Protein AF-A0A435G6A2-F1 (afdb_monomer_lite)

Sequence (123 aa):
YAEHQWSEHPEGRTVIVERSPLSFLFLNNNLHFIHHKSPTIAWYRLPKLFRERREEWLRMNNGYAYPNYFAMLKAHAFKAKEPVVHPVLRRTPEPGRAFKPRVRARNVSGLGTAPVPAEPPKE

Radius of gyration: 24.65 Å; chains: 1; bounding box: 55×27×73 Å

pLDDT: mean 73.75, std 16.68, range [42.19, 94.94]

Secondary structure (DSSP, 8-state):
-TTB---SSGGGGB-EEEE-GGGTTTTTGGGHHHHHH-TTS-GGGHHHHHHHTHHHHHHHTTT-EEEEHHHHHHHHSSS-SS----TTT-SS---------EEEEEETTEEEEEEPPSSPPP-

Structure (mmCIF, N/CA/C/O backbone):
data_AF-A0A435G6A2-F1
#
_entry.id   AF-A0A435G6A2-F1
#
loop_
_atom_site.group_PDB
_atom_site.id
_atom_site.type_symbol
_atom_site.label_atom_id
_atom_site.label_alt_id
_atom_site.label_comp_id
_atom_site.label_asym_id
_atom_site.label_entity_id
_atom_site.label_seq_id
_atom_site.pdbx_PDB_ins_code
_atom_site.Cartn_x
_atom_site.Cartn_y
_atom_site.Cartn_z
_atom_site.occupancy
_atom_site.B_iso_or_equiv
_atom_site.auth_seq_id
_atom_site.auth_comp_id
_atom_site.auth_asym_id
_atom_site.auth_atom_id
_atom_site.pdbx_PDB_model_num
ATOM 1 N N . TYR A 1 1 ? -2.697 2.952 -9.877 1.00 55.12 1 TYR A N 1
ATOM 2 C CA . TYR A 1 1 ? -1.482 2.567 -10.626 1.00 55.12 1 TYR A CA 1
ATOM 3 C C . TYR A 1 1 ? -0.403 2.013 -9.702 1.00 55.12 1 TYR A C 1
ATOM 5 O O . TYR A 1 1 ? -0.115 0.836 -9.798 1.00 55.12 1 TYR A O 1
ATOM 13 N N . ALA A 1 2 ? 0.161 2.782 -8.762 1.0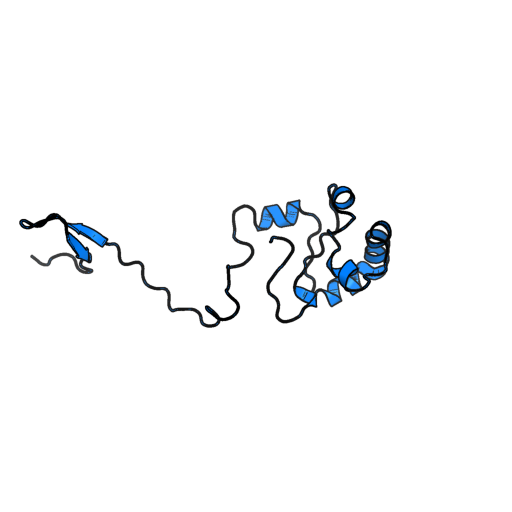0 67.19 2 ALA A N 1
ATOM 14 C CA . ALA A 1 2 ? 1.226 2.251 -7.900 1.00 67.19 2 ALA A CA 1
ATOM 15 C C . ALA A 1 2 ? 0.734 1.218 -6.866 1.00 67.19 2 ALA A C 1
ATOM 17 O O . ALA A 1 2 ? 1.439 0.264 -6.571 1.00 67.19 2 ALA A O 1
ATOM 18 N N . GLU A 1 3 ? -0.494 1.359 -6.369 1.00 70.50 3 GLU A N 1
ATOM 19 C CA . GLU A 1 3 ? -1.042 0.434 -5.367 1.00 70.50 3 GLU A CA 1
ATOM 20 C C . GLU A 1 3 ? -1.621 -0.852 -5.944 1.00 70.50 3 GLU A C 1
ATOM 22 O O . GLU A 1 3 ? -1.891 -1.781 -5.193 1.00 70.50 3 GLU A O 1
ATOM 27 N N . HIS A 1 4 ? -1.820 -0.903 -7.260 1.00 73.94 4 HIS A N 1
ATOM 28 C CA . HIS A 1 4 ? -2.438 -2.045 -7.914 1.00 73.94 4 HIS A CA 1
ATOM 29 C C . HIS A 1 4 ? -1.449 -2.728 -8.839 1.00 73.94 4 HIS A C 1
ATOM 31 O O . HIS A 1 4 ? -0.679 -2.037 -9.505 1.00 73.94 4 HIS A O 1
ATOM 37 N N . GLN A 1 5 ? -1.474 -4.055 -8.854 1.00 71.06 5 GLN A N 1
ATOM 38 C CA . GLN A 1 5 ? -0.756 -4.855 -9.830 1.00 71.06 5 GLN A CA 1
ATOM 39 C C . GLN A 1 5 ? -1.679 -5.833 -10.534 1.00 71.06 5 GLN A C 1
ATOM 41 O O . GLN A 1 5 ? -2.695 -6.265 -9.977 1.00 71.06 5 GLN A O 1
ATOM 46 N N . TRP A 1 6 ? -1.316 -6.208 -11.756 1.00 64.19 6 TRP A N 1
ATOM 47 C CA . TRP A 1 6 ? -1.946 -7.368 -12.368 1.00 64.19 6 TRP A CA 1
ATOM 48 C C . TRP A 1 6 ? -1.529 -8.632 -11.604 1.00 64.19 6 TRP A C 1
ATOM 50 O O . TRP A 1 6 ? -0.346 -8.915 -11.442 1.00 64.19 6 TRP A O 1
ATOM 60 N N . SER A 1 7 ? -2.511 -9.387 -11.118 1.00 64.62 7 SER A N 1
ATOM 61 C CA . SER A 1 7 ? -2.300 -10.691 -10.493 1.00 64.62 7 SER A CA 1
ATOM 62 C C . SER A 1 7 ? -3.461 -11.615 -10.840 1.00 64.62 7 SER A C 1
ATOM 64 O O . SER A 1 7 ? -4.628 -11.195 -10.839 1.00 64.62 7 SER A O 1
ATOM 66 N N . GLU A 1 8 ? -3.144 -12.875 -11.140 1.00 66.69 8 GLU A N 1
ATOM 67 C CA . GLU A 1 8 ? -4.138 -13.923 -11.386 1.00 66.69 8 GLU A CA 1
ATOM 68 C C . GLU A 1 8 ? -5.028 -14.113 -10.155 1.00 66.69 8 GLU A C 1
ATOM 70 O O . GLU A 1 8 ? -6.254 -14.188 -10.270 1.00 66.69 8 GLU A O 1
ATOM 75 N N . HIS A 1 9 ? -4.430 -14.040 -8.965 1.00 66.31 9 HIS A N 1
ATOM 76 C CA . HIS A 1 9 ? -5.153 -14.069 -7.704 1.00 66.31 9 HIS A CA 1
ATOM 77 C C . HIS A 1 9 ? -5.634 -12.664 -7.320 1.00 66.31 9 HIS A C 1
ATOM 79 O O . HIS A 1 9 ? -4.822 -11.739 -7.273 1.00 66.31 9 HIS A O 1
ATOM 85 N N . PRO A 1 10 ? -6.927 -12.482 -6.983 1.00 63.69 10 PRO A N 1
ATOM 86 C CA . PRO A 1 10 ? -7.462 -11.201 -6.516 1.00 63.69 10 PRO A CA 1
ATOM 87 C C . PRO A 1 10 ? -6.680 -10.617 -5.340 1.00 63.69 10 PRO A C 1
ATOM 89 O O . PRO A 1 10 ? -6.525 -9.405 -5.245 1.00 63.69 10 PRO A O 1
ATOM 92 N N . GLU A 1 11 ? -6.150 -11.498 -4.492 1.00 63.12 11 GLU A N 1
ATOM 93 C CA . GLU A 1 11 ? -5.462 -11.133 -3.262 1.00 63.12 11 GLU A CA 1
ATOM 94 C C . GLU A 1 11 ? -4.193 -10.325 -3.511 1.00 63.12 11 GLU A C 1
ATOM 96 O O . GLU A 1 11 ? -3.977 -9.310 -2.870 1.00 63.12 11 GLU A O 1
ATOM 101 N N . GLY A 1 12 ? -3.390 -10.721 -4.501 1.00 64.38 12 GLY A N 1
ATOM 102 C CA . GLY A 1 12 ? -2.111 -10.074 -4.785 1.00 64.38 12 GLY A CA 1
ATOM 103 C C . GLY A 1 12 ? -2.230 -8.785 -5.592 1.00 64.38 12 GLY A C 1
ATOM 104 O O . GLY A 1 12 ? -1.206 -8.233 -5.984 1.00 64.38 12 GLY A O 1
ATOM 105 N N . ARG A 1 13 ? -3.446 -8.318 -5.902 1.00 73.44 13 ARG A N 1
ATOM 106 C CA . ARG A 1 13 ? -3.659 -7.163 -6.788 1.00 73.44 13 ARG A CA 1
ATOM 107 C C . ARG A 1 13 ? -3.438 -5.832 -6.105 1.00 73.44 13 ARG A C 1
ATOM 109 O O . ARG A 1 13 ? -3.298 -4.848 -6.818 1.00 73.44 13 ARG A O 1
ATOM 116 N N . THR A 1 14 ? -3.400 -5.785 -4.778 1.00 80.62 14 THR A N 1
ATOM 117 C CA . THR A 1 14 ? -3.375 -4.528 -4.032 1.00 80.62 14 THR A CA 1
ATOM 118 C C . THR A 1 14 ? -2.262 -4.543 -2.998 1.00 80.62 14 THR A C 1
ATOM 120 O O . THR A 1 14 ? -2.157 -5.451 -2.179 1.00 80.62 14 THR A O 1
ATOM 123 N N . VAL A 1 15 ? -1.419 -3.518 -3.020 1.00 84.44 15 VAL A N 1
ATOM 124 C CA . VAL A 1 15 ? -0.330 -3.372 -2.058 1.00 84.44 15 VAL A CA 1
ATOM 125 C C . VAL A 1 15 ? -0.863 -2.881 -0.714 1.00 84.44 15 VAL A C 1
ATOM 127 O O . VAL A 1 15 ? -1.758 -2.039 -0.655 1.00 84.44 15 VAL A O 1
ATOM 130 N N . ILE A 1 16 ? -0.285 -3.375 0.377 1.00 85.56 16 ILE A N 1
ATOM 131 C CA . ILE A 1 16 ? -0.523 -2.828 1.716 1.00 85.56 16 ILE A CA 1
ATOM 132 C C . ILE A 1 16 ? 0.558 -1.786 2.000 1.00 85.56 16 ILE A C 1
ATOM 134 O O . ILE A 1 16 ? 1.742 -2.113 2.024 1.00 85.56 16 ILE A O 1
ATOM 138 N N . VAL A 1 17 ? 0.180 -0.534 2.252 1.00 87.44 17 VAL A N 1
ATOM 139 C CA . VAL A 1 17 ? 1.126 0.481 2.739 1.00 87.44 17 VAL A CA 1
ATOM 140 C C . VAL A 1 17 ? 0.865 0.719 4.219 1.00 87.44 17 VAL A C 1
ATOM 142 O O . VAL A 1 17 ? -0.195 1.207 4.591 1.00 87.44 17 VAL A O 1
ATOM 145 N N . GLU A 1 18 ? 1.813 0.372 5.088 1.00 86.44 18 GLU A N 1
ATOM 146 C CA . GLU A 1 18 ? 1.546 0.308 6.534 1.00 86.44 18 GLU A CA 1
ATOM 147 C C . GLU A 1 18 ? 1.375 1.683 7.189 1.00 86.44 18 GLU A C 1
ATOM 149 O O . GLU A 1 18 ? 0.534 1.853 8.074 1.00 86.44 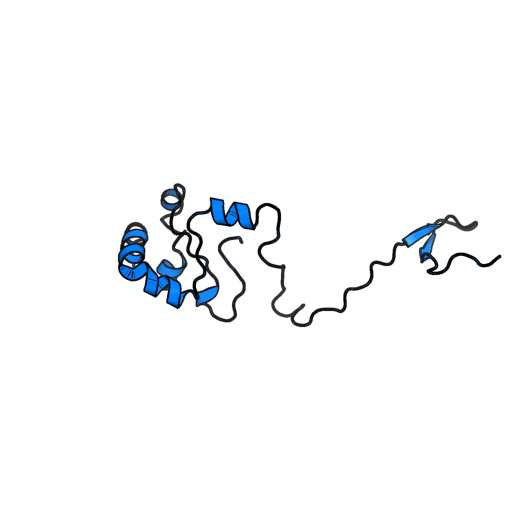18 GLU A O 1
ATOM 154 N N . ARG A 1 19 ? 2.186 2.668 6.785 1.00 85.44 19 ARG A N 1
ATOM 155 C CA . ARG A 1 19 ? 2.209 4.002 7.396 1.00 85.44 19 ARG A CA 1
ATOM 156 C C . ARG A 1 19 ? 2.225 5.091 6.333 1.00 85.44 19 ARG A C 1
ATOM 158 O O . ARG A 1 19 ? 3.107 5.125 5.476 1.00 85.44 19 ARG A O 1
ATOM 165 N N . SER A 1 20 ? 1.285 6.027 6.426 1.00 86.69 20 SER A N 1
ATOM 166 C CA . SER A 1 20 ? 1.305 7.247 5.625 1.00 86.69 20 SER A CA 1
ATOM 167 C C . SER A 1 20 ? 0.644 8.406 6.369 1.00 86.69 20 SER A C 1
ATOM 169 O O . SER A 1 20 ? -0.453 8.230 6.896 1.00 86.69 20 SER A O 1
ATOM 171 N N . PRO A 1 21 ? 1.241 9.610 6.374 1.00 84.38 21 PRO A N 1
ATOM 172 C CA . PRO A 1 21 ? 0.546 10.802 6.857 1.00 84.38 21 PRO A CA 1
ATOM 173 C C . PRO A 1 21 ? -0.692 11.124 6.003 1.00 84.38 21 PRO A C 1
ATOM 175 O O . PRO A 1 21 ? -1.655 11.699 6.497 1.00 84.38 21 PRO A O 1
ATOM 178 N N . LEU A 1 22 ? -0.706 10.692 4.736 1.00 85.31 22 LEU A N 1
ATOM 179 C CA . LEU A 1 22 ? -1.833 10.887 3.825 1.00 85.31 22 LEU A CA 1
ATOM 180 C C . LEU A 1 22 ? -2.978 9.897 4.074 1.00 85.31 22 LEU A C 1
ATOM 182 O O . LEU A 1 22 ? -4.069 10.104 3.554 1.00 85.31 22 LEU A O 1
ATOM 186 N N . SER A 1 23 ? -2.769 8.842 4.874 1.00 87.62 23 SER A N 1
ATOM 187 C CA . SER A 1 23 ? -3.779 7.809 5.136 1.00 87.62 23 SER A CA 1
ATOM 188 C C . SER A 1 23 ? -5.117 8.392 5.572 1.00 87.62 23 SER A C 1
ATOM 190 O O . SER A 1 23 ? -6.154 7.943 5.101 1.00 87.62 23 SER A O 1
ATOM 192 N N . PHE A 1 24 ? -5.110 9.420 6.421 1.00 87.56 24 PHE A N 1
ATOM 193 C CA . PHE A 1 24 ? -6.337 10.038 6.916 1.00 87.56 24 PHE A CA 1
ATOM 194 C C . PHE A 1 24 ? -7.154 10.721 5.807 1.00 87.56 24 PHE A C 1
ATOM 196 O O . PHE A 1 24 ? -8.367 10.537 5.747 1.00 87.56 24 PHE A O 1
ATOM 203 N N . LEU A 1 25 ? -6.489 11.438 4.892 1.00 90.19 25 LEU A N 1
ATOM 204 C CA . LEU A 1 25 ? -7.136 12.119 3.761 1.00 90.19 25 LEU A CA 1
ATOM 205 C C . LEU A 1 25 ? -7.817 11.136 2.805 1.00 90.19 25 LEU A C 1
ATOM 207 O O . LEU A 1 25 ? -8.807 11.472 2.164 1.00 90.19 25 LEU A O 1
ATOM 211 N N . PHE A 1 26 ? -7.294 9.914 2.741 1.00 88.75 26 PHE A N 1
ATOM 212 C CA . PHE A 1 26 ? -7.820 8.839 1.911 1.00 88.75 26 PHE A CA 1
ATOM 213 C C . PHE A 1 26 ? -8.530 7.766 2.735 1.00 88.75 26 PHE A C 1
ATOM 215 O O . PHE A 1 26 ? -8.576 6.623 2.306 1.00 88.75 26 PHE A O 1
ATOM 222 N N . LEU A 1 27 ? -9.059 8.087 3.921 1.00 90.94 27 LEU A N 1
ATOM 223 C CA . LEU A 1 27 ? -9.862 7.156 4.728 1.00 90.94 27 LEU A CA 1
ATOM 224 C C . LEU A 1 27 ? -9.170 5.792 4.951 1.00 90.94 27 LEU A C 1
ATOM 226 O O . LEU A 1 27 ? -9.766 4.730 4.829 1.00 90.94 27 LEU A O 1
ATOM 230 N N . ASN A 1 28 ? -7.873 5.805 5.245 1.00 91.88 28 ASN A N 1
ATOM 231 C CA . ASN A 1 28 ? -7.014 4.624 5.381 1.00 91.88 28 ASN A CA 1
ATOM 232 C C . ASN A 1 28 ? -7.022 3.667 4.172 1.00 91.88 28 ASN A C 1
ATOM 234 O O . ASN A 1 28 ? -6.779 2.467 4.327 1.00 91.88 28 ASN A O 1
ATOM 238 N N . ASN A 1 29 ? -7.232 4.181 2.956 1.00 89.19 29 ASN A N 1
ATOM 239 C CA . ASN A 1 29 ? -7.206 3.372 1.736 1.00 89.19 29 ASN A CA 1
ATOM 240 C C . ASN A 1 29 ? -5.820 2.774 1.432 1.00 89.19 29 ASN A C 1
ATOM 242 O O . ASN A 1 29 ? -5.702 1.849 0.648 1.00 89.19 29 ASN A O 1
ATOM 246 N N . ASN A 1 30 ? -4.761 3.192 2.128 1.00 90.12 30 ASN A N 1
ATOM 247 C CA . ASN A 1 30 ? -3.477 2.481 2.126 1.00 90.12 30 ASN A CA 1
ATOM 248 C C . ASN A 1 30 ? -3.576 1.014 2.609 1.00 90.12 30 ASN A C 1
ATOM 250 O O . ASN A 1 30 ? -2.652 0.232 2.394 1.00 90.12 30 ASN A O 1
ATOM 254 N N . LEU A 1 31 ? -4.682 0.647 3.268 1.00 91.56 31 LEU A N 1
ATOM 255 C CA . LEU A 1 31 ? -5.022 -0.709 3.702 1.00 91.56 31 LEU A CA 1
ATOM 256 C C . LEU A 1 31 ? -6.153 -1.316 2.851 1.00 91.56 31 LEU A C 1
ATOM 258 O O . LEU A 1 31 ? -6.937 -2.125 3.349 1.00 91.56 31 LEU A O 1
ATOM 262 N N . HIS A 1 32 ? -6.265 -0.926 1.579 1.00 89.38 32 HIS A N 1
ATOM 263 C CA . HIS A 1 32 ? -7.382 -1.295 0.703 1.00 89.38 32 HIS A CA 1
ATOM 264 C C . HIS A 1 32 ? -7.614 -2.810 0.590 1.00 89.38 32 HIS A C 1
ATOM 266 O O . HIS A 1 32 ? -8.758 -3.256 0.563 1.00 89.38 32 HIS A O 1
ATOM 272 N N . PHE A 1 33 ? -6.551 -3.617 0.642 1.00 88.81 33 PHE A N 1
ATOM 273 C CA . PHE A 1 33 ? -6.655 -5.078 0.722 1.00 88.81 33 PHE A CA 1
ATOM 274 C C . PHE A 1 33 ? -7.557 -5.552 1.881 1.00 88.81 33 PHE A C 1
ATOM 276 O O . PHE A 1 33 ? -8.443 -6.389 1.7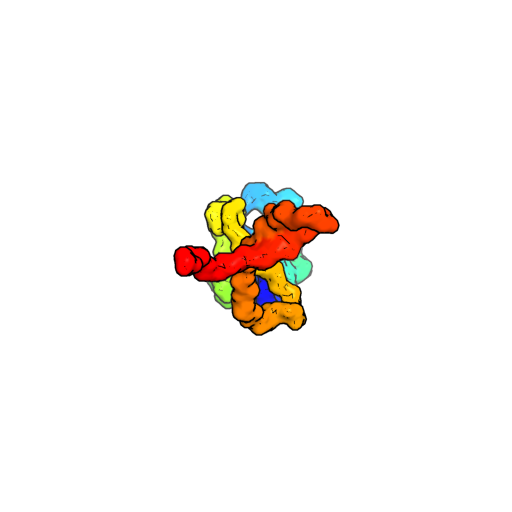07 1.00 88.81 33 PHE A O 1
ATOM 283 N N . ILE A 1 34 ? -7.379 -4.962 3.065 1.00 90.56 34 ILE A N 1
ATOM 284 C CA . ILE A 1 34 ? -8.154 -5.286 4.269 1.00 90.56 34 ILE A CA 1
ATOM 285 C C . ILE A 1 34 ? -9.600 -4.826 4.105 1.00 90.56 34 ILE A C 1
ATOM 287 O O . ILE A 1 34 ? -10.525 -5.531 4.501 1.00 90.56 34 ILE A O 1
ATOM 291 N N . HIS A 1 35 ? -9.802 -3.658 3.492 1.00 90.12 35 HIS A N 1
ATOM 292 C CA . HIS A 1 35 ? -11.139 -3.159 3.201 1.00 90.12 35 HIS A CA 1
ATOM 293 C C . HIS A 1 35 ? -11.897 -4.099 2.253 1.00 90.12 35 HIS A C 1
ATOM 295 O O . HIS A 1 35 ? -13.043 -4.432 2.528 1.00 90.12 35 HIS A O 1
ATOM 301 N N . HIS A 1 36 ? -11.254 -4.621 1.206 1.00 88.44 36 HIS A N 1
ATOM 302 C CA . HIS A 1 36 ? -11.869 -5.623 0.332 1.00 88.44 36 HIS A CA 1
ATOM 303 C C . HIS A 1 36 ? -12.236 -6.919 1.058 1.00 88.44 36 HIS A C 1
ATOM 305 O O . HIS A 1 36 ? -13.276 -7.512 0.775 1.00 88.44 36 HIS A O 1
ATOM 311 N N . LYS A 1 37 ? -11.410 -7.351 2.014 1.00 88.81 37 LYS A N 1
ATOM 312 C CA . LYS A 1 37 ? -11.686 -8.533 2.841 1.00 88.81 37 LYS A CA 1
ATOM 313 C C . LYS A 1 37 ? -12.766 -8.317 3.887 1.00 88.81 37 LYS A C 1
ATOM 315 O O . LYS A 1 37 ? -13.383 -9.274 4.347 1.00 88.81 37 LYS A O 1
ATOM 320 N N . SER A 1 38 ? -12.980 -7.080 4.302 1.00 89.75 38 SER A N 1
ATOM 321 C CA . SER A 1 38 ? -13.930 -6.731 5.350 1.00 89.75 38 SER A CA 1
ATOM 322 C C . SER A 1 38 ? -14.617 -5.405 5.015 1.00 89.75 38 SER A C 1
ATOM 324 O O . SER A 1 38 ? -14.377 -4.393 5.681 1.00 89.75 38 SER A O 1
ATOM 326 N N . PRO A 1 39 ? -15.495 -5.400 3.994 1.00 89.19 39 PRO A N 1
ATOM 327 C CA . PRO A 1 39 ? -16.075 -4.173 3.440 1.00 89.19 39 PRO A CA 1
ATOM 328 C C . PRO A 1 39 ? -16.994 -3.441 4.424 1.00 89.19 39 PRO A C 1
ATOM 330 O O . PRO A 1 39 ? -17.188 -2.235 4.316 1.00 89.19 39 PRO A O 1
ATOM 333 N N . THR A 1 40 ? -17.534 -4.151 5.415 1.00 92.50 40 THR A N 1
ATOM 334 C CA . THR A 1 40 ? -18.416 -3.597 6.452 1.00 92.50 40 THR A CA 1
ATOM 335 C C . THR A 1 40 ? -17.662 -2.872 7.568 1.00 92.50 40 THR A C 1
ATOM 337 O O . THR A 1 40 ? -18.276 -2.211 8.407 1.00 92.50 40 THR A O 1
ATOM 340 N N . ILE A 1 41 ? -16.331 -2.987 7.616 1.00 92.56 41 ILE A N 1
ATOM 341 C CA . ILE A 1 41 ? -15.527 -2.353 8.655 1.00 92.56 41 ILE A CA 1
ATOM 342 C C . ILE A 1 41 ? -15.341 -0.879 8.325 1.00 92.56 41 ILE A C 1
ATOM 344 O O . ILE A 1 41 ? -14.853 -0.506 7.259 1.00 92.56 41 ILE A O 1
ATOM 348 N N . ALA A 1 42 ? -15.683 -0.034 9.296 1.00 93.44 42 ALA A N 1
ATOM 349 C CA . ALA A 1 42 ? -15.469 1.395 9.180 1.00 93.44 42 ALA A CA 1
ATOM 350 C C . ALA A 1 42 ? -13.981 1.717 8.969 1.00 93.44 42 ALA A C 1
ATOM 352 O O . ALA A 1 42 ? -13.104 1.210 9.674 1.00 93.44 42 ALA A O 1
ATOM 353 N N . TRP A 1 43 ? -13.714 2.620 8.032 1.00 91.88 43 TRP A N 1
ATOM 354 C CA . TRP A 1 43 ? -12.378 2.965 7.549 1.00 91.88 43 TRP A CA 1
ATOM 355 C C . TRP A 1 43 ? -11.376 3.357 8.653 1.00 91.88 43 TRP A C 1
ATOM 357 O O . TRP A 1 43 ? -10.188 3.040 8.580 1.00 91.88 43 TRP A O 1
ATOM 367 N N . TYR A 1 44 ? -11.840 3.994 9.733 1.00 92.00 44 TYR A N 1
ATOM 368 C CA . TYR A 1 44 ? -11.003 4.410 10.866 1.00 92.00 44 TYR A CA 1
ATOM 369 C C . TYR A 1 44 ? -10.579 3.241 11.775 1.00 92.00 44 TYR A C 1
ATOM 371 O O . TYR A 1 44 ? -9.655 3.383 12.574 1.00 92.00 44 TYR A O 1
ATOM 379 N N . ARG A 1 45 ? -11.222 2.070 11.657 1.00 93.62 45 ARG A N 1
ATOM 380 C CA . ARG A 1 45 ? -10.872 0.847 12.404 1.00 93.62 45 ARG A CA 1
ATOM 381 C C . ARG A 1 45 ? -9.833 -0.012 11.684 1.00 93.62 45 ARG A C 1
ATOM 383 O O . ARG A 1 45 ? -9.176 -0.820 12.339 1.00 93.62 45 ARG A O 1
ATOM 390 N N . LEU A 1 46 ? -9.641 0.188 10.376 1.00 92.62 46 LEU A N 1
ATOM 391 C CA . LEU A 1 46 ? -8.694 -0.584 9.561 1.00 92.62 46 LEU A CA 1
ATOM 392 C C . LEU A 1 46 ? -7.264 -0.589 10.136 1.00 92.62 46 LEU A C 1
ATOM 394 O O . LEU A 1 46 ? -6.684 -1.670 10.230 1.00 92.62 46 LEU A O 1
ATOM 398 N N . PRO A 1 47 ? -6.690 0.538 10.612 1.00 92.44 47 PRO A N 1
ATOM 399 C CA . PRO A 1 47 ? -5.335 0.523 11.166 1.00 92.44 47 PRO A CA 1
ATOM 400 C C . PRO A 1 47 ? -5.206 -0.312 12.443 1.00 92.44 47 PRO A C 1
ATOM 402 O O . PRO A 1 47 ? -4.170 -0.929 12.681 1.00 92.44 47 PRO A O 1
ATOM 405 N N . LYS A 1 48 ? -6.248 -0.341 13.284 1.00 93.62 48 LYS A N 1
ATOM 406 C CA . LYS A 1 48 ? -6.268 -1.176 14.492 1.00 93.62 48 LYS A CA 1
ATOM 407 C C . LYS A 1 48 ? -6.290 -2.656 14.106 1.00 93.62 48 LYS A C 1
ATOM 409 O O . LYS A 1 48 ? -5.417 -3.401 14.537 1.00 93.62 48 LYS A O 1
ATOM 414 N N . LEU A 1 49 ? -7.208 -3.023 13.217 1.00 93.06 49 LEU A N 1
ATOM 415 C CA . LEU A 1 49 ? -7.362 -4.379 12.696 1.00 93.06 49 LEU A CA 1
ATOM 416 C C . LEU A 1 49 ? -6.090 -4.910 12.020 1.00 93.06 49 LEU A C 1
ATOM 418 O O . LEU A 1 49 ? -5.726 -6.071 12.198 1.00 93.06 49 LEU A O 1
ATOM 422 N N . PHE A 1 50 ? -5.412 -4.058 11.248 1.00 92.25 50 PHE A N 1
ATOM 423 C CA . PHE A 1 50 ? -4.146 -4.414 10.620 1.00 92.25 50 PHE A CA 1
ATOM 424 C C . PHE A 1 50 ? -3.076 -4.731 11.663 1.00 92.25 50 PHE A C 1
ATOM 426 O O . PHE A 1 50 ? -2.414 -5.757 11.563 1.00 92.25 50 PHE A O 1
ATOM 433 N N . ARG A 1 51 ? -2.919 -3.873 12.679 1.00 92.06 51 ARG A N 1
ATOM 434 C CA . ARG A 1 51 ? -1.890 -4.042 13.718 1.00 92.06 51 ARG A CA 1
ATOM 435 C C . ARG A 1 51 ? -2.101 -5.293 14.566 1.00 92.06 51 ARG A C 1
ATOM 437 O O . ARG A 1 51 ? -1.120 -5.934 14.914 1.00 92.06 51 ARG A O 1
ATOM 444 N N . GLU A 1 52 ? -3.349 -5.645 14.862 1.00 94.94 52 GLU A N 1
ATOM 445 C CA . GLU A 1 52 ? -3.689 -6.845 15.641 1.00 94.94 52 GLU A CA 1
ATOM 446 C C . GLU A 1 52 ? -3.325 -8.147 14.917 1.00 94.94 52 GLU A C 1
ATOM 448 O O . GLU A 1 52 ? -2.988 -9.134 15.563 1.00 94.94 52 GLU A O 1
ATOM 453 N N . ARG A 1 53 ? -3.391 -8.160 13.579 1.00 92.56 53 ARG A N 1
ATOM 454 C CA . ARG A 1 53 ? -3.236 -9.369 12.752 1.00 92.56 53 ARG A CA 1
ATOM 455 C C . ARG A 1 53 ? -2.261 -9.178 11.593 1.00 92.56 53 ARG A C 1
ATOM 457 O O . ARG A 1 53 ? -2.456 -9.708 10.502 1.00 92.56 53 ARG A O 1
ATOM 464 N N . ARG A 1 54 ? -1.204 -8.390 11.807 1.00 90.62 54 ARG A N 1
ATOM 465 C CA . ARG A 1 54 ? -0.295 -7.946 10.736 1.00 90.62 54 ARG A CA 1
ATOM 466 C C . ARG A 1 54 ? 0.265 -9.112 9.924 1.00 90.62 54 ARG A C 1
ATOM 468 O O . ARG A 1 54 ? 0.208 -9.088 8.700 1.00 90.62 54 ARG A O 1
ATOM 475 N N . GLU A 1 55 ? 0.794 -10.126 10.598 1.00 89.44 55 GLU A N 1
ATOM 476 C CA . GLU A 1 55 ? 1.426 -11.279 9.944 1.00 89.44 55 GLU A CA 1
ATOM 477 C C . GLU A 1 55 ? 0.436 -12.098 9.113 1.00 89.44 55 GLU A C 1
ATOM 479 O O . GLU A 1 55 ? 0.769 -12.556 8.021 1.00 89.44 55 GLU A O 1
ATOM 484 N N . GLU A 1 56 ? -0.799 -12.233 9.592 1.00 90.88 56 GLU A N 1
ATOM 485 C CA . GLU A 1 56 ? -1.871 -12.916 8.875 1.00 90.88 56 GLU A CA 1
ATOM 486 C C . GLU A 1 56 ? -2.232 -12.169 7.586 1.00 90.88 56 GLU A C 1
ATOM 488 O O . GLU A 1 56 ? -2.264 -12.778 6.517 1.00 90.88 56 GLU A O 1
ATOM 493 N N . TRP A 1 57 ? -2.411 -10.846 7.663 1.00 89.06 57 TRP A N 1
ATOM 494 C CA . TRP A 1 57 ? -2.689 -10.016 6.489 1.00 89.06 57 TRP A CA 1
ATOM 495 C C . TRP A 1 57 ? -1.561 -10.066 5.458 1.00 89.06 57 TRP A C 1
ATOM 497 O O . TRP A 1 57 ? -1.825 -10.164 4.261 1.00 89.06 57 TRP A O 1
ATOM 507 N N . LEU A 1 58 ? -0.303 -10.040 5.910 1.00 85.81 58 LEU A N 1
ATOM 508 C CA . LEU A 1 58 ? 0.849 -10.155 5.018 1.00 85.81 58 LEU A CA 1
ATOM 509 C C . LEU A 1 58 ? 0.911 -11.526 4.351 1.00 85.81 58 LEU A C 1
ATOM 511 O O . LEU A 1 58 ? 1.138 -11.591 3.149 1.00 85.81 58 LEU A O 1
ATOM 515 N N . ARG A 1 59 ? 0.657 -12.612 5.088 1.00 85.44 59 ARG A N 1
ATOM 516 C CA . ARG A 1 59 ? 0.603 -13.961 4.512 1.00 85.44 59 ARG A CA 1
ATOM 517 C C . ARG A 1 59 ? -0.502 -14.080 3.461 1.00 85.44 59 ARG A C 1
ATOM 519 O O . ARG A 1 59 ? -0.264 -14.658 2.409 1.00 85.44 59 ARG A O 1
ATOM 526 N N . MET A 1 60 ? -1.680 -13.510 3.722 1.00 82.75 60 MET A N 1
ATOM 527 C CA . MET A 1 60 ? -2.799 -13.512 2.770 1.00 82.75 60 MET A CA 1
ATOM 528 C C . MET A 1 60 ? -2.508 -12.697 1.504 1.00 82.75 60 MET A C 1
ATOM 530 O O . MET A 1 60 ? -2.967 -13.067 0.430 1.00 82.75 60 MET A O 1
ATOM 534 N N . ASN A 1 61 ? -1.733 -11.616 1.616 1.00 80.88 61 ASN A N 1
ATOM 535 C CA . ASN A 1 61 ? -1.338 -10.773 0.486 1.00 80.88 61 ASN A CA 1
ATOM 536 C C . ASN A 1 61 ? 0.023 -11.171 -0.124 1.00 80.88 61 ASN A C 1
ATOM 538 O O . ASN A 1 61 ? 0.704 -10.340 -0.723 1.00 80.88 61 ASN A O 1
ATOM 542 N N . ASN A 1 62 ? 0.491 -12.410 0.078 1.00 80.94 62 ASN A N 1
ATOM 543 C CA . ASN A 1 62 ? 1.789 -12.898 -0.418 1.00 80.94 62 ASN A CA 1
ATOM 544 C C . ASN A 1 62 ? 2.992 -11.992 -0.062 1.00 80.94 62 ASN A C 1
ATOM 546 O O . ASN A 1 62 ? 3.961 -11.893 -0.811 1.00 80.94 62 ASN A O 1
ATOM 550 N N . GLY A 1 63 ? 2.924 -11.290 1.070 1.00 80.81 63 GLY A N 1
ATOM 551 C CA . GLY A 1 63 ? 3.949 -10.356 1.531 1.00 80.81 63 GLY A CA 1
ATOM 552 C C . GLY A 1 63 ? 3.999 -9.031 0.766 1.00 80.81 63 GLY A C 1
ATOM 553 O O . GLY A 1 63 ? 4.960 -8.281 0.930 1.00 80.81 63 GLY A O 1
ATOM 554 N N . TYR A 1 64 ? 2.995 -8.715 -0.056 1.00 83.44 64 TYR A N 1
ATOM 555 C CA . TYR A 1 64 ? 2.992 -7.520 -0.894 1.00 83.44 64 TYR A CA 1
ATOM 556 C C . TYR A 1 64 ? 2.685 -6.242 -0.098 1.00 83.44 64 TYR A C 1
ATOM 558 O O . TYR A 1 64 ? 1.574 -5.706 -0.101 1.00 83.44 64 TYR A O 1
ATOM 566 N N . ALA A 1 65 ? 3.695 -5.748 0.617 1.00 85.56 65 ALA A N 1
ATOM 567 C CA . ALA A 1 65 ? 3.576 -4.573 1.464 1.00 85.56 65 ALA A CA 1
ATOM 568 C C . ALA A 1 65 ? 4.798 -3.652 1.402 1.00 85.56 65 ALA A C 1
ATOM 570 O O . ALA A 1 65 ? 5.934 -4.095 1.239 1.00 85.56 65 ALA A O 1
ATOM 571 N N . TYR A 1 66 ? 4.555 -2.356 1.603 1.00 86.38 66 TYR A N 1
ATOM 572 C CA . TYR A 1 66 ? 5.586 -1.349 1.835 1.00 86.38 66 TYR A CA 1
ATOM 573 C C . TYR A 1 66 ? 5.389 -0.690 3.205 1.00 86.38 66 TYR A C 1
ATOM 575 O O . TYR A 1 66 ? 4.257 -0.416 3.611 1.00 86.38 66 TYR A O 1
ATOM 583 N N . PRO A 1 67 ? 6.477 -0.337 3.912 1.00 85.25 67 PRO A N 1
ATOM 584 C CA . PRO A 1 67 ? 6.369 0.339 5.203 1.00 85.25 67 PRO A CA 1
ATOM 585 C C . PRO A 1 67 ? 5.752 1.740 5.076 1.00 85.25 67 PRO A C 1
ATOM 587 O O . PRO A 1 67 ? 5.092 2.210 6.000 1.00 85.25 67 PRO A O 1
ATOM 590 N N . ASN A 1 68 ? 5.972 2.418 3.946 1.00 85.38 68 ASN A N 1
ATOM 591 C CA . ASN A 1 68 ? 5.435 3.741 3.638 1.00 85.38 68 ASN A CA 1
ATOM 592 C C . ASN A 1 68 ? 5.522 4.036 2.128 1.00 85.38 68 ASN A C 1
ATOM 594 O O . ASN A 1 68 ? 6.208 3.335 1.379 1.00 85.38 68 ASN A O 1
ATOM 598 N N . TYR A 1 69 ? 4.867 5.114 1.688 1.00 86.50 69 TYR A N 1
ATOM 599 C CA . TYR A 1 69 ? 4.916 5.556 0.290 1.00 86.50 69 TYR A CA 1
ATOM 600 C C . TYR A 1 69 ? 6.312 5.997 -0.165 1.00 86.50 69 TYR A C 1
ATOM 602 O O . TYR A 1 69 ? 6.613 5.880 -1.347 1.00 86.50 69 TYR A O 1
ATOM 610 N N . PHE A 1 70 ? 7.187 6.456 0.737 1.00 85.75 70 PHE A N 1
ATOM 611 C CA . PHE A 1 70 ? 8.554 6.840 0.373 1.00 85.75 70 PHE A CA 1
ATOM 612 C C . PHE A 1 70 ? 9.393 5.631 -0.060 1.00 85.75 70 PHE A C 1
ATOM 614 O O . PHE A 1 70 ? 10.141 5.723 -1.027 1.00 85.75 70 PHE A O 1
ATOM 621 N N . ALA A 1 71 ? 9.228 4.476 0.589 1.00 86.94 71 ALA A N 1
ATOM 622 C CA . ALA A 1 71 ? 9.869 3.229 0.180 1.00 86.94 71 ALA A CA 1
ATOM 623 C C . ALA A 1 71 ? 9.405 2.791 -1.218 1.00 86.94 71 ALA A C 1
ATOM 625 O O . ALA A 1 71 ? 10.224 2.394 -2.047 1.00 86.94 71 ALA A O 1
ATOM 626 N N . MET A 1 72 ? 8.107 2.928 -1.502 1.00 84.44 72 MET A N 1
ATOM 627 C CA . MET A 1 72 ? 7.552 2.648 -2.826 1.00 84.44 72 MET A CA 1
ATOM 628 C C . MET A 1 72 ? 8.058 3.649 -3.877 1.00 84.44 72 MET A C 1
ATOM 630 O O . MET A 1 72 ? 8.461 3.243 -4.965 1.00 84.44 72 MET A O 1
ATOM 634 N N . LEU A 1 73 ? 8.103 4.943 -3.542 1.00 86.19 73 LEU A N 1
ATOM 635 C CA . LEU A 1 73 ? 8.646 5.988 -4.408 1.00 86.19 73 LEU A CA 1
ATOM 636 C C . LEU A 1 73 ? 10.126 5.736 -4.702 1.00 86.19 73 LEU A C 1
ATOM 638 O O . LEU A 1 73 ? 10.521 5.747 -5.855 1.00 86.19 73 LEU A O 1
ATOM 642 N N . LYS A 1 74 ? 10.949 5.428 -3.697 1.00 86.31 74 LYS A N 1
ATOM 643 C CA . LYS A 1 74 ? 12.372 5.116 -3.890 1.00 86.31 74 LYS A CA 1
ATOM 644 C C . LYS A 1 74 ? 12.583 3.935 -4.841 1.00 86.31 74 LYS A C 1
ATOM 646 O O . LYS A 1 74 ? 13.520 3.956 -5.631 1.00 86.31 74 LYS A O 1
ATOM 651 N N . ALA A 1 75 ? 11.721 2.921 -4.774 1.00 84.31 75 ALA A N 1
ATOM 652 C CA . ALA A 1 75 ? 11.802 1.758 -5.651 1.00 84.31 75 ALA A CA 1
ATOM 653 C C . ALA A 1 75 ? 11.402 2.069 -7.108 1.00 84.31 75 ALA A C 1
ATOM 655 O O . ALA A 1 75 ? 11.968 1.477 -8.026 1.00 84.31 75 ALA A O 1
ATOM 656 N N . HIS A 1 76 ? 10.456 2.996 -7.320 1.00 83.81 76 HIS A N 1
ATOM 657 C CA . HIS A 1 76 ? 9.773 3.179 -8.612 1.00 83.81 76 HIS A CA 1
ATOM 658 C C . HIS A 1 76 ? 9.758 4.621 -9.149 1.00 83.81 76 HIS A C 1
ATOM 660 O O . HIS A 1 76 ? 9.078 4.900 -10.130 1.00 83.81 76 HIS A O 1
ATOM 666 N N . ALA A 1 77 ? 10.507 5.556 -8.557 1.00 86.25 77 ALA A N 1
ATOM 667 C CA . ALA A 1 77 ? 10.542 6.960 -8.995 1.00 86.25 77 ALA A CA 1
ATOM 668 C C . ALA A 1 77 ? 11.090 7.116 -10.420 1.00 86.25 77 ALA A C 1
ATOM 670 O O . ALA A 1 77 ? 10.630 7.968 -11.173 1.00 86.25 77 ALA A O 1
ATOM 671 N N . PHE A 1 78 ? 12.054 6.271 -10.791 1.00 85.50 78 PHE A N 1
ATOM 672 C CA . PHE A 1 78 ? 12.715 6.295 -12.101 1.00 85.50 78 PHE A CA 1
ATOM 673 C C . PHE A 1 78 ? 12.609 4.960 -12.844 1.00 85.50 78 PHE A C 1
ATOM 675 O O . PHE A 1 78 ? 13.220 4.776 -13.894 1.00 85.50 78 PHE A O 1
ATOM 682 N N . LYS A 1 79 ? 11.848 4.009 -12.294 1.00 81.06 79 LYS A N 1
ATOM 683 C CA . LYS A 1 79 ? 11.671 2.672 -12.855 1.00 81.06 79 LYS A CA 1
ATOM 684 C C . LYS A 1 79 ? 10.187 2.356 -12.925 1.00 81.06 79 LYS A C 1
ATOM 686 O O . LYS A 1 79 ? 9.466 2.532 -11.948 1.00 81.06 79 LYS A O 1
ATOM 691 N N . ALA A 1 80 ? 9.736 1.871 -14.079 1.00 78.00 80 ALA A N 1
ATOM 692 C CA . ALA A 1 80 ? 8.369 1.393 -14.218 1.00 78.00 80 ALA A CA 1
ATOM 693 C C . ALA A 1 80 ? 8.127 0.229 -13.246 1.00 78.00 80 ALA A C 1
ATOM 695 O O . ALA A 1 80 ? 8.845 -0.772 -13.287 1.00 78.00 80 ALA A O 1
ATOM 696 N N . LYS A 1 81 ? 7.112 0.382 -12.388 1.00 73.69 81 LYS A N 1
ATOM 697 C CA . LYS A 1 81 ? 6.691 -0.639 -11.423 1.00 73.69 81 LYS A CA 1
ATOM 698 C C . LYS A 1 81 ? 6.263 -1.929 -12.115 1.00 73.69 81 LYS A C 1
ATOM 700 O O . LYS A 1 81 ? 6.718 -3.003 -11.742 1.00 73.69 81 LYS A O 1
ATOM 705 N N . GLU A 1 82 ? 5.425 -1.800 -13.139 1.00 69.56 82 GLU A N 1
ATOM 706 C CA . GLU A 1 82 ? 4.950 -2.905 -13.963 1.00 69.56 82 GLU A CA 1
ATOM 707 C C . GLU A 1 82 ? 4.999 -2.517 -15.441 1.00 69.56 82 GLU A C 1
ATOM 709 O O . GLU A 1 82 ? 4.739 -1.357 -15.785 1.00 69.56 82 GLU A O 1
ATOM 714 N N . PRO A 1 83 ? 5.317 -3.469 -16.333 1.00 68.69 83 PRO A N 1
ATOM 715 C CA . PRO A 1 83 ? 5.069 -3.275 -17.749 1.00 68.69 83 PRO A CA 1
ATOM 716 C C . PRO A 1 83 ? 3.562 -3.102 -17.975 1.00 68.69 83 PRO A C 1
ATOM 718 O O . PRO A 1 83 ? 2.746 -3.768 -17.342 1.00 68.69 83 PRO A O 1
ATOM 721 N N . VAL A 1 84 ? 3.174 -2.231 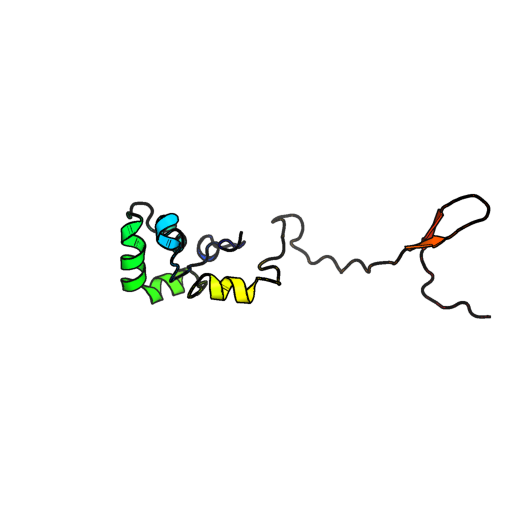-18.909 1.00 65.00 84 VAL A N 1
ATOM 722 C CA . VAL A 1 84 ? 1.780 -2.144 -19.369 1.00 65.00 84 VAL A CA 1
ATOM 723 C C . VAL A 1 84 ? 1.486 -3.402 -20.190 1.00 65.00 84 VAL A C 1
ATOM 725 O O . VAL A 1 84 ? 1.636 -3.420 -21.412 1.00 65.00 84 VAL A O 1
ATOM 728 N N . VAL A 1 85 ? 1.150 -4.500 -19.512 1.00 61.41 85 VAL A N 1
ATOM 729 C CA . VAL A 1 85 ? 0.777 -5.756 -20.164 1.00 61.41 85 V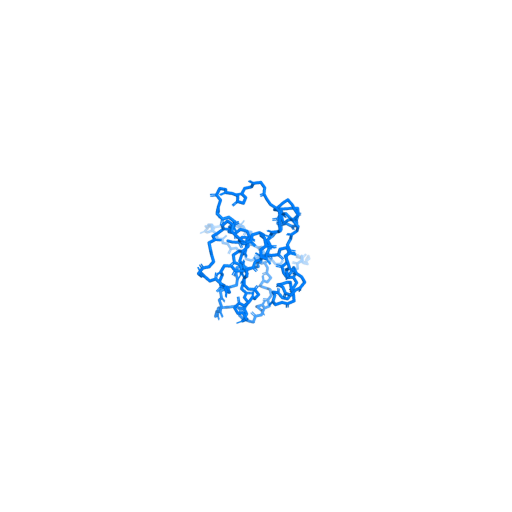AL A CA 1
ATOM 730 C C . VAL A 1 85 ? -0.722 -5.726 -20.401 1.00 61.41 85 VAL A C 1
ATOM 732 O O . VAL A 1 85 ? -1.521 -5.768 -19.469 1.00 61.41 85 VAL A O 1
ATOM 735 N N . HIS A 1 86 ? -1.123 -5.653 -21.667 1.00 58.94 86 HIS A N 1
ATOM 736 C CA . HIS A 1 86 ? -2.513 -5.893 -22.025 1.00 58.94 86 HIS A CA 1
ATOM 737 C C . HIS A 1 86 ? -2.816 -7.391 -21.806 1.00 58.94 86 HIS A C 1
ATOM 739 O O . HIS A 1 86 ? -2.119 -8.218 -22.406 1.00 58.94 86 HIS A O 1
ATOM 745 N N . PRO A 1 87 ? -3.843 -7.764 -21.014 1.00 59.91 87 PRO A N 1
ATOM 746 C CA . PRO A 1 87 ? -4.042 -9.125 -20.481 1.00 59.91 87 PRO A CA 1
ATOM 747 C C . PRO A 1 87 ? -4.242 -10.229 -21.538 1.00 59.91 87 PRO A C 1
ATOM 749 O O . PRO A 1 87 ? -4.221 -11.421 -21.218 1.00 59.91 87 PRO A O 1
ATOM 752 N N . VAL A 1 88 ? -4.412 -9.841 -22.805 1.00 59.22 88 VAL A N 1
ATOM 753 C CA . VAL A 1 88 ? -4.596 -10.747 -23.949 1.00 59.22 88 VAL A CA 1
ATOM 754 C C . VAL A 1 88 ? -3.553 -10.537 -25.057 1.00 59.22 88 VAL A C 1
ATOM 756 O O . VAL A 1 88 ? -3.231 -11.481 -25.764 1.00 59.22 88 VAL A O 1
ATOM 759 N N . LEU A 1 89 ? -2.972 -9.338 -25.209 1.00 57.19 89 LEU A N 1
ATOM 760 C CA . LEU A 1 89 ? -2.187 -8.997 -26.414 1.00 57.19 89 LEU A CA 1
ATOM 761 C C . LEU A 1 89 ? -0.685 -9.301 -26.294 1.00 57.19 89 LEU A C 1
ATOM 763 O O . LEU A 1 89 ? 0.015 -9.233 -27.295 1.00 57.19 89 LEU A O 1
ATOM 767 N N . ARG A 1 90 ? -0.165 -9.597 -25.094 1.00 56.25 90 ARG A N 1
ATOM 768 C CA . ARG A 1 90 ? 1.282 -9.792 -24.862 1.00 56.25 90 ARG A CA 1
ATOM 769 C C . ARG A 1 90 ? 1.587 -10.874 -23.821 1.00 56.25 90 ARG A C 1
ATOM 771 O O . ARG A 1 90 ? 2.391 -10.657 -22.922 1.00 56.25 90 ARG A O 1
ATOM 778 N N . ARG A 1 91 ? 0.912 -12.027 -23.905 1.00 60.31 91 ARG A N 1
ATOM 779 C CA . ARG A 1 91 ? 1.223 -13.191 -23.046 1.00 60.31 91 ARG A CA 1
ATOM 780 C C . ARG A 1 91 ? 2.540 -13.872 -23.431 1.00 60.31 91 ARG A C 1
ATOM 782 O O . ARG A 1 91 ? 3.187 -14.463 -22.576 1.00 60.31 91 ARG A O 1
ATOM 789 N N . THR A 1 92 ? 2.948 -13.747 -24.691 1.00 61.41 92 THR A N 1
ATOM 790 C CA . THR A 1 92 ? 4.213 -14.276 -25.210 1.00 61.41 92 THR A CA 1
ATOM 791 C C . THR A 1 92 ? 5.220 -13.131 -25.332 1.00 61.41 92 THR A C 1
ATOM 793 O O . THR A 1 92 ? 4.853 -12.081 -25.870 1.00 61.41 92 THR A O 1
ATOM 796 N N . PRO A 1 93 ? 6.473 -13.276 -24.860 1.00 56.97 93 PRO A N 1
ATOM 797 C CA . PRO A 1 93 ? 7.505 -12.298 -25.162 1.00 56.97 93 PRO A CA 1
ATOM 798 C C . PRO A 1 93 ? 7.748 -12.299 -26.674 1.00 56.97 93 PRO A C 1
ATOM 800 O O . PRO A 1 93 ? 8.232 -13.278 -27.236 1.00 56.97 93 PRO A O 1
ATOM 803 N N . GLU A 1 94 ? 7.376 -11.207 -27.341 1.00 57.19 94 GLU A N 1
ATOM 804 C CA . GLU A 1 94 ? 7.776 -10.961 -28.726 1.00 57.19 94 GLU A CA 1
ATOM 805 C C . GLU A 1 94 ? 9.314 -10.948 -28.769 1.00 57.19 94 GLU A C 1
ATOM 807 O O . GLU A 1 94 ? 9.920 -10.197 -27.990 1.00 57.19 94 GLU A O 1
ATOM 812 N N . PRO A 1 95 ? 9.973 -11.746 -29.633 1.00 51.75 95 PRO A N 1
ATOM 813 C CA . PRO A 1 95 ? 11.407 -11.612 -29.840 1.00 51.75 95 PRO A CA 1
ATOM 814 C C . PRO A 1 95 ? 11.667 -10.159 -30.226 1.00 51.75 95 PRO A C 1
ATOM 816 O O . PRO A 1 95 ? 11.089 -9.658 -31.192 1.00 51.75 95 PRO A O 1
ATOM 819 N N . GLY A 1 96 ? 12.458 -9.462 -29.404 1.00 52.59 96 GLY A N 1
ATOM 820 C CA . GLY A 1 96 ? 12.644 -8.020 -29.504 1.00 52.59 96 GLY A CA 1
ATOM 821 C C . GLY A 1 96 ? 12.892 -7.621 -30.952 1.00 52.59 96 GLY A C 1
ATOM 822 O O . GLY A 1 96 ? 13.873 -8.049 -31.561 1.00 52.59 96 GLY A O 1
ATOM 823 N N . ARG A 1 97 ? 11.979 -6.837 -31.533 1.00 52.78 97 ARG A N 1
ATOM 824 C CA . ARG A 1 97 ? 12.151 -6.349 -32.898 1.00 52.78 97 ARG A CA 1
ATOM 825 C C . ARG A 1 97 ? 13.390 -5.466 -32.890 1.00 52.78 97 ARG A C 1
ATOM 827 O O . ARG A 1 97 ? 13.342 -4.360 -32.355 1.00 52.78 97 ARG A O 1
ATOM 834 N N . ALA A 1 98 ? 14.494 -5.972 -33.441 1.00 50.28 98 ALA A N 1
ATOM 835 C CA . ALA A 1 98 ? 15.736 -5.224 -33.547 1.00 50.28 98 ALA A CA 1
ATOM 836 C C . ALA A 1 98 ? 15.422 -3.864 -34.179 1.00 50.28 98 ALA A C 1
ATOM 838 O O . ALA A 1 98 ? 14.896 -3.789 -35.295 1.00 50.28 98 ALA A O 1
ATOM 839 N N . PHE A 1 99 ? 15.672 -2.795 -33.426 1.00 46.12 99 PHE A N 1
ATOM 840 C CA . PHE A 1 99 ? 15.558 -1.434 -33.919 1.00 46.12 99 PHE A CA 1
ATOM 841 C C . PHE A 1 99 ? 16.481 -1.310 -35.135 1.00 46.12 99 PHE A C 1
ATOM 843 O O . PHE A 1 99 ? 17.699 -1.378 -34.999 1.00 46.12 99 PHE A O 1
ATOM 850 N N . LYS A 1 100 ? 15.903 -1.199 -36.337 1.00 48.12 100 LYS A N 1
ATOM 851 C CA . LYS A 1 100 ? 16.660 -0.965 -37.571 1.00 48.12 100 LYS A CA 1
ATOM 852 C C . LYS A 1 100 ? 16.736 0.547 -37.778 1.00 48.12 100 LYS A C 1
ATOM 854 O O . LYS A 1 100 ? 15.720 1.123 -38.182 1.00 48.12 100 LYS A O 1
ATOM 859 N N . PRO A 1 101 ? 17.873 1.206 -37.489 1.00 42.19 101 PRO A N 1
ATOM 860 C CA . PRO A 1 101 ? 18.007 2.629 -37.755 1.00 42.19 101 PRO A CA 1
ATOM 861 C C . PRO A 1 101 ? 17.756 2.878 -39.247 1.00 42.19 101 PRO A C 1
ATOM 863 O O . PRO A 1 101 ? 18.309 2.200 -40.113 1.00 42.19 101 PRO A O 1
ATOM 866 N N . ARG A 1 102 ? 16.866 3.822 -39.551 1.00 50.81 102 ARG A N 1
ATOM 867 C CA . ARG A 1 102 ? 16.646 4.334 -40.906 1.00 50.81 102 ARG A CA 1
ATOM 868 C C . ARG A 1 102 ? 17.277 5.714 -40.983 1.00 50.81 102 ARG A C 1
ATOM 870 O O . ARG A 1 102 ? 16.937 6.579 -40.181 1.00 50.81 102 ARG A O 1
ATOM 877 N N . VAL A 1 103 ? 18.163 5.922 -41.949 1.00 51.06 103 VAL A N 1
ATOM 878 C CA . VAL A 1 103 ? 18.747 7.238 -42.230 1.00 51.06 103 VAL A CA 1
ATOM 879 C C . VAL A 1 103 ? 18.006 7.837 -43.424 1.00 51.06 103 VAL A C 1
ATOM 881 O O . VAL A 1 103 ? 17.640 7.131 -44.367 1.00 51.06 103 VAL A O 1
ATOM 884 N N . ARG A 1 104 ? 17.729 9.145 -43.380 1.00 46.38 104 ARG A N 1
ATOM 885 C CA . ARG A 1 104 ? 17.217 9.872 -44.549 1.00 46.38 104 ARG A CA 1
ATOM 886 C C . ARG A 1 104 ? 18.337 9.949 -45.584 1.00 46.38 104 ARG A C 1
ATOM 888 O O . ARG A 1 104 ? 19.331 10.627 -45.345 1.00 46.38 104 ARG A O 1
ATOM 895 N N . ALA A 1 105 ? 18.170 9.268 -46.712 1.00 52.16 105 ALA A N 1
ATOM 896 C CA . ALA A 1 105 ? 19.078 9.380 -47.844 1.00 52.16 105 ALA A CA 1
ATOM 897 C C . ALA A 1 105 ? 18.513 10.406 -48.836 1.00 52.16 105 ALA A C 1
ATOM 899 O O . ALA A 1 105 ? 17.304 10.472 -49.053 1.00 52.16 105 ALA A O 1
ATOM 900 N N . ARG A 1 106 ? 19.383 11.233 -49.420 1.00 45.62 106 ARG A N 1
ATOM 901 C CA . ARG A 1 106 ? 19.033 12.085 -50.560 1.00 45.62 106 ARG A CA 1
ATOM 902 C C . ARG A 1 106 ? 19.378 11.326 -51.834 1.00 45.62 106 ARG A C 1
ATOM 904 O O . ARG A 1 106 ? 20.547 11.064 -52.087 1.00 45.62 106 ARG A O 1
ATOM 911 N N . ASN A 1 107 ? 18.369 10.990 -52.621 1.00 51.00 107 ASN A N 1
ATOM 912 C CA . ASN A 1 107 ? 18.507 10.428 -53.954 1.00 51.00 107 ASN A CA 1
ATOM 913 C C . ASN A 1 107 ? 18.068 11.461 -55.001 1.00 51.00 107 ASN A C 1
ATOM 915 O O . ASN A 1 107 ? 17.272 12.357 -54.727 1.00 51.00 107 ASN A O 1
ATOM 919 N N . VAL A 1 108 ? 18.627 11.338 -56.208 1.00 53.22 108 VAL A N 1
ATOM 920 C CA . VAL A 1 108 ? 18.541 12.332 -57.299 1.00 53.22 108 VAL A CA 1
ATOM 921 C C . VAL A 1 108 ? 17.108 12.542 -57.829 1.00 53.22 108 VAL A C 1
ATOM 923 O O . VAL A 1 108 ? 16.865 13.436 -58.628 1.00 53.22 108 VAL A O 1
ATOM 926 N N . SER A 1 109 ? 16.145 11.750 -57.352 1.00 52.09 109 SER A N 1
ATOM 927 C CA . SER A 1 109 ? 14.735 11.745 -57.754 1.00 52.09 109 SER A CA 1
ATOM 928 C C . SER A 1 109 ? 13.736 12.022 -56.610 1.00 52.09 109 SER A C 1
ATOM 930 O O . SER A 1 109 ? 12.533 11.888 -56.815 1.00 52.09 109 SER A O 1
ATOM 932 N N . GLY A 1 110 ? 14.189 12.440 -55.417 1.00 52.47 110 GLY A N 1
ATOM 933 C CA . GLY A 1 110 ? 13.314 12.853 -54.303 1.00 52.47 110 GLY A CA 1
ATOM 934 C C . GLY A 1 110 ? 13.773 12.376 -52.919 1.00 52.47 110 GLY A C 1
ATOM 935 O O . GLY A 1 110 ? 14.782 11.694 -52.788 1.00 52.47 110 GLY A O 1
ATOM 936 N N . LEU A 1 111 ? 13.038 12.749 -51.860 1.00 45.69 111 LEU A N 1
ATOM 937 C CA . LEU A 1 111 ? 13.317 12.332 -50.475 1.00 45.69 111 LEU A CA 1
ATOM 938 C C . LEU A 1 111 ? 12.752 10.924 -50.203 1.00 45.69 111 LEU A C 1
ATOM 940 O O . LEU A 1 111 ? 11.554 10.775 -49.969 1.00 45.69 111 LEU A O 1
ATOM 944 N N . GLY A 1 112 ? 13.610 9.899 -50.192 1.00 56.56 112 GLY A N 1
ATOM 945 C CA . GLY A 1 112 ? 13.263 8.524 -49.805 1.00 56.56 112 GLY A CA 1
ATOM 946 C C . GLY A 1 112 ? 13.920 8.079 -48.490 1.00 56.56 112 GLY A C 1
ATOM 947 O O . GLY A 1 112 ? 14.964 8.586 -48.085 1.00 56.56 112 GLY A O 1
ATOM 948 N N . THR A 1 113 ? 13.320 7.110 -47.788 1.00 44.56 113 THR A N 1
ATOM 949 C CA . THR A 1 113 ? 13.966 6.444 -46.637 1.00 44.56 113 THR A CA 1
ATOM 950 C C . THR A 1 113 ? 14.591 5.128 -47.090 1.00 44.56 113 THR A C 1
ATOM 952 O O . THR A 1 113 ? 13.870 4.257 -47.572 1.00 44.56 113 THR A O 1
ATOM 955 N N . ALA A 1 114 ? 15.901 4.960 -46.892 1.00 55.28 114 ALA A N 1
ATOM 956 C CA . ALA A 1 114 ? 16.617 3.723 -47.202 1.00 55.28 114 ALA A CA 1
ATOM 957 C C . ALA A 1 114 ? 17.064 3.010 -45.907 1.00 55.28 114 ALA A C 1
ATOM 959 O O . ALA A 1 114 ? 17.393 3.676 -44.918 1.00 55.28 114 ALA A O 1
ATOM 960 N N . PRO A 1 115 ? 17.043 1.666 -45.861 1.00 53.00 115 PRO A N 1
ATOM 961 C CA . PRO A 1 115 ? 17.634 0.912 -44.760 1.00 53.00 115 PRO A CA 1
ATOM 962 C C . PRO A 1 115 ? 19.162 1.082 -44.746 1.00 53.00 115 PRO A C 1
ATOM 964 O O . PRO A 1 115 ? 19.793 1.083 -45.799 1.00 53.00 115 PRO A O 1
ATOM 967 N N . VAL A 1 116 ? 19.748 1.227 -43.554 1.00 54.38 116 VAL A N 1
ATOM 968 C CA . VAL A 1 116 ? 21.206 1.316 -43.371 1.00 54.38 116 VAL A CA 1
ATOM 969 C C . VAL A 1 116 ? 21.822 -0.069 -43.631 1.00 54.38 116 VAL A C 1
ATOM 971 O O . VAL A 1 116 ? 21.379 -1.030 -42.992 1.00 54.38 116 VAL A O 1
ATOM 974 N N . PRO A 1 117 ? 22.793 -0.212 -44.555 1.00 56.41 117 PRO A N 1
ATOM 975 C CA . PRO A 1 117 ? 23.489 -1.478 -44.782 1.00 56.41 117 PRO A CA 1
ATOM 976 C C . PRO A 1 117 ? 24.221 -1.943 -43.517 1.00 56.41 117 PRO A C 1
ATOM 978 O O . PRO A 1 117 ? 24.794 -1.129 -42.797 1.00 56.41 117 PRO A O 1
ATOM 981 N N . ALA A 1 118 ? 24.188 -3.248 -43.239 1.00 52.72 118 ALA A N 1
ATOM 982 C CA . ALA A 1 118 ? 24.820 -3.833 -42.052 1.00 52.72 118 ALA A CA 1
ATOM 983 C C . ALA A 1 118 ? 26.337 -4.050 -42.208 1.00 52.72 118 ALA A C 1
ATOM 985 O O . ALA A 1 118 ? 27.021 -4.267 -41.212 1.00 52.72 118 ALA A O 1
ATOM 986 N N . GLU A 1 119 ? 26.863 -3.975 -43.431 1.00 48.72 119 GLU A N 1
ATOM 987 C CA . GLU A 1 119 ? 28.284 -4.157 -43.727 1.00 48.72 119 GLU A CA 1
ATOM 988 C C . GLU A 1 119 ? 28.872 -2.857 -44.298 1.00 48.72 119 GLU A C 1
ATOM 990 O O . GLU A 1 119 ? 28.207 -2.202 -45.111 1.00 48.72 119 GLU A O 1
ATOM 995 N N . PRO A 1 120 ? 30.090 -2.449 -43.885 1.00 44.16 120 PRO A N 1
ATOM 996 C CA . PRO A 1 120 ? 30.781 -1.337 -44.523 1.00 44.16 120 PRO A CA 1
ATOM 997 C C . PRO A 1 120 ? 31.101 -1.696 -45.985 1.00 44.16 120 PRO A C 1
ATOM 999 O O . PRO A 1 120 ? 31.370 -2.867 -46.273 1.00 44.16 120 PRO A O 1
ATOM 1002 N N . PRO A 1 121 ? 31.060 -0.724 -46.917 1.00 44.47 121 PRO A N 1
ATOM 1003 C CA . PRO A 1 121 ? 31.378 -0.980 -48.316 1.00 44.47 121 PRO A CA 1
ATOM 1004 C C . PRO A 1 121 ? 32.794 -1.557 -48.417 1.00 44.47 121 PRO A C 1
ATOM 1006 O O . PRO A 1 121 ? 33.743 -0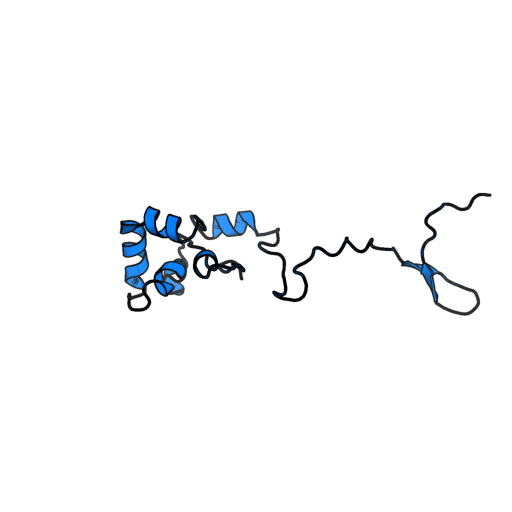.967 -47.903 1.00 44.47 121 PRO A O 1
ATOM 1009 N N . LYS A 1 122 ? 32.914 -2.729 -49.044 1.00 48.09 122 LYS A N 1
ATOM 1010 C CA . LYS A 1 122 ? 34.204 -3.231 -49.520 1.00 48.09 122 LYS A CA 1
ATOM 1011 C C . LYS A 1 122 ? 34.555 -2.432 -50.774 1.00 48.09 122 LYS A C 1
ATOM 1013 O O . LYS A 1 122 ? 33.667 -2.213 -51.597 1.00 48.09 122 LYS A O 1
ATOM 1018 N N . GLU A 1 123 ? 35.794 -1.954 -50.819 1.00 52.28 123 GLU A N 1
ATOM 1019 C CA . GLU A 1 123 ? 36.376 -1.174 -51.921 1.00 52.28 123 GLU A CA 1
ATOM 1020 C C . GLU A 1 123 ? 36.155 -1.814 -53.297 1.00 52.28 123 GLU A C 1
ATOM 1022 O O . GLU A 1 123 ? 36.206 -3.065 -53.390 1.00 52.28 123 GLU A O 1
#

Foldseek 3Di:
DLQADDDPDPLQGGEQALDDPCCVVVLNCSRVSVCVVPVPDRSVCSNVVCVVCVVVSCVSNVNRYDPHVVRSCVVPVPHPPDDPDDPPPPPDPDPPPPPFDWDFDDDPPDTDIDTDDPDDDDD